Protein AF-A0AAU9WRV8-F1 (afdb_monomer_lite)

Secondary structure (DSSP, 8-state):
--HHHHHHHHHHHIIIIIIGGGEEEEEE-SS-EEEEE--S-HHHHHHTTTTTTEE-TTS-TT--S---TT-STT-TTPEEPTTTTPPEEEEEEEETTEEEEEETTS-EEEEETTS-HHHHHHH--HHHHHHHHHHHHT-

Organism: NCBI:txid46732

Structure (mmCIF, N/CA/C/O backbone):
data_AF-A0AAU9WRV8-F1
#
_entry.id   AF-A0AAU9WRV8-F1
#
loop_
_atom_site.group_PDB
_atom_site.id
_atom_site.type_symbol
_atom_site.label_atom_id
_atom_site.label_alt_id
_atom_site.label_comp_id
_atom_site.label_asym_id
_atom_site.label_entity_id
_atom_site.label_seq_id
_atom_site.pdbx_PDB_ins_code
_atom_site.Cartn_x
_atom_site.Cartn_y
_atom_site.Cartn_z
_atom_site.occupancy
_atom_site.B_iso_or_equiv
_atom_site.auth_seq_id
_atom_site.auth_comp_id
_atom_site.auth_asym_id
_atom_site.auth_atom_id
_atom_site.pdbx_PDB_model_num
ATOM 1 N N . MET A 1 1 ? -8.908 14.101 -24.386 1.00 58.72 1 MET A N 1
ATOM 2 C CA . MET A 1 1 ? -8.631 13.331 -23.154 1.00 58.72 1 MET A CA 1
ATOM 3 C C . MET A 1 1 ? -8.635 14.287 -21.984 1.00 58.72 1 MET A C 1
ATOM 5 O O . MET A 1 1 ? -7.987 15.324 -22.073 1.00 58.72 1 MET A O 1
ATOM 9 N N . SER A 1 2 ? -9.400 13.982 -20.940 1.00 85.12 2 SER A N 1
ATOM 10 C CA . SER A 1 2 ? -9.370 14.766 -19.706 1.00 85.12 2 SER A CA 1
ATOM 11 C C . SER A 1 2 ? -8.162 14.364 -18.852 1.00 85.12 2 SER A C 1
ATOM 13 O O . SER A 1 2 ? -7.591 13.289 -19.040 1.00 85.12 2 SER A O 1
ATOM 15 N N . ILE A 1 3 ? -7.779 15.200 -17.883 1.00 86.19 3 ILE A N 1
ATOM 16 C CA . ILE A 1 3 ? -6.688 14.888 -16.941 1.00 86.19 3 ILE A CA 1
ATOM 17 C C . ILE A 1 3 ? -6.917 13.559 -16.195 1.00 86.19 3 ILE A C 1
ATOM 19 O O . ILE A 1 3 ? -5.971 12.838 -15.883 1.00 86.19 3 ILE A O 1
ATOM 23 N N . LEU A 1 4 ? -8.184 13.199 -15.964 1.00 85.94 4 LEU A N 1
ATOM 24 C CA . LEU A 1 4 ? -8.565 11.955 -15.305 1.00 85.94 4 LEU A CA 1
ATOM 25 C C . LEU A 1 4 ? -8.334 10.732 -16.200 1.00 85.94 4 LEU A C 1
ATOM 27 O O . LEU A 1 4 ? -7.899 9.697 -15.700 1.00 85.94 4 LEU A O 1
ATOM 31 N N . ASP A 1 5 ? -8.596 10.847 -17.505 1.00 88.31 5 ASP A N 1
ATOM 32 C CA . ASP A 1 5 ? -8.325 9.767 -18.459 1.00 88.31 5 ASP A CA 1
ATOM 33 C C . ASP A 1 5 ? -6.828 9.472 -18.528 1.00 88.31 5 ASP A C 1
ATOM 35 O O . ASP A 1 5 ? -6.436 8.315 -18.459 1.00 88.31 5 ASP A O 1
ATOM 39 N N . ILE A 1 6 ? -5.988 10.511 -18.559 1.00 87.81 6 ILE A N 1
ATOM 40 C CA . ILE A 1 6 ? -4.525 10.361 -18.593 1.00 87.81 6 ILE A CA 1
ATOM 41 C C . ILE A 1 6 ? -4.028 9.623 -17.343 1.00 87.81 6 ILE A C 1
ATOM 43 O O . ILE A 1 6 ? -3.261 8.668 -17.450 1.00 87.81 6 ILE A O 1
ATOM 47 N N . SER A 1 7 ? -4.505 10.014 -16.157 1.00 85.81 7 SER A N 1
ATOM 48 C CA . SER A 1 7 ? -4.144 9.346 -14.901 1.00 85.81 7 SER A CA 1
ATOM 49 C C . SER A 1 7 ? -4.577 7.874 -14.877 1.00 85.81 7 SER A C 1
ATOM 51 O O . SER A 1 7 ? -3.813 7.014 -14.438 1.00 85.81 7 SER A O 1
ATOM 53 N N . ARG A 1 8 ? -5.773 7.560 -15.395 1.00 87.31 8 ARG A N 1
ATOM 54 C CA . ARG A 1 8 ? -6.249 6.174 -15.519 1.00 87.31 8 ARG A CA 1
ATOM 55 C C . ARG A 1 8 ? -5.397 5.372 -16.496 1.00 87.31 8 ARG A C 1
ATOM 57 O O . ARG A 1 8 ? -5.028 4.252 -16.161 1.00 87.31 8 ARG A O 1
ATOM 64 N N . THR A 1 9 ? -5.069 5.938 -17.656 1.00 89.44 9 THR A N 1
ATOM 65 C CA . THR A 1 9 ? -4.234 5.282 -18.668 1.00 89.44 9 THR A CA 1
ATOM 66 C C . THR A 1 9 ? -2.864 4.933 -18.108 1.00 89.44 9 THR A C 1
ATOM 68 O O . THR A 1 9 ? -2.466 3.785 -18.227 1.00 89.44 9 THR A O 1
ATOM 71 N N . LEU A 1 10 ? -2.188 5.858 -17.418 1.00 88.25 10 LEU A N 1
ATOM 72 C CA . LEU A 1 10 ? -0.890 5.583 -16.785 1.00 88.25 10 LEU A CA 1
ATOM 73 C C . LEU A 1 10 ? -0.978 4.453 -15.749 1.00 88.25 10 LEU A C 1
ATOM 75 O O . LEU A 1 10 ? -0.114 3.582 -15.692 1.00 88.25 10 LEU A O 1
ATOM 79 N N . LYS A 1 11 ? -2.053 4.429 -14.951 1.00 88.19 11 LYS A N 1
ATOM 80 C CA . LYS A 1 11 ? -2.262 3.375 -13.953 1.00 88.19 11 LYS A CA 1
ATOM 81 C C . LYS A 1 11 ? -2.484 2.005 -14.593 1.00 88.19 11 LYS A C 1
ATOM 83 O O . LYS A 1 11 ? -1.926 1.013 -14.131 1.00 88.19 11 LYS A O 1
ATOM 88 N N . TYR A 1 12 ? -3.323 1.946 -15.625 1.00 88.25 12 TYR A N 1
ATOM 89 C CA . TYR A 1 12 ? -3.612 0.698 -16.326 1.00 88.25 12 TYR A CA 1
ATOM 90 C C . TYR A 1 12 ? -2.431 0.224 -17.167 1.00 88.25 12 TYR A C 1
ATOM 92 O O . TYR A 1 12 ? -2.177 -0.973 -17.192 1.00 88.25 12 TYR A O 1
ATOM 100 N N . ASP A 1 13 ? -1.685 1.135 -17.787 1.00 89.19 13 ASP A N 1
ATOM 101 C CA . ASP A 1 13 ? -0.438 0.823 -18.485 1.00 89.19 13 ASP A CA 1
ATOM 102 C C . ASP A 1 13 ? 0.560 0.153 -17.536 1.00 89.19 13 ASP A C 1
ATOM 104 O O . ASP A 1 13 ? 1.033 -0.948 -17.806 1.00 89.19 13 ASP A O 1
ATOM 108 N N . PHE A 1 14 ? 0.776 0.737 -16.355 1.00 86.38 14 PHE A N 1
ATOM 109 C CA . PHE A 1 14 ? 1.639 0.134 -15.344 1.00 86.38 14 PHE A CA 1
ATOM 110 C C . PHE A 1 14 ? 1.134 -1.242 -14.881 1.00 86.38 14 PHE A C 1
ATOM 112 O O . PHE A 1 14 ? 1.919 -2.167 -14.689 1.00 86.38 14 PHE A O 1
ATOM 119 N N . HIS A 1 15 ? -0.177 -1.412 -14.710 1.00 88.00 15 HIS A N 1
ATOM 120 C CA . HIS A 1 15 ? -0.730 -2.700 -14.298 1.00 88.00 15 HIS A CA 1
ATOM 121 C C . HIS A 1 15 ? -0.584 -3.777 -15.380 1.00 88.00 15 HIS A C 1
ATOM 123 O O . HIS A 1 15 ? -0.041 -4.840 -15.105 1.00 88.00 15 HIS A O 1
ATOM 129 N N . TYR A 1 16 ? -1.053 -3.515 -16.599 1.00 86.62 16 TYR A N 1
ATOM 130 C CA . TYR A 1 16 ? -1.136 -4.534 -17.644 1.00 86.62 16 TYR A CA 1
ATOM 131 C C . TYR A 1 16 ? 0.182 -4.736 -18.395 1.00 86.62 16 TYR A C 1
ATOM 133 O O . TYR A 1 16 ? 0.518 -5.876 -18.704 1.00 86.62 16 TYR A O 1
ATOM 141 N N . ASN A 1 17 ? 0.932 -3.665 -18.680 1.00 85.81 17 ASN A N 1
ATOM 142 C CA . ASN A 1 17 ? 2.158 -3.755 -19.479 1.00 85.81 17 ASN A CA 1
ATOM 143 C C . ASN A 1 17 ? 3.404 -4.019 -18.629 1.00 85.81 17 ASN A C 1
ATOM 145 O O . ASN A 1 17 ? 4.305 -4.714 -19.089 1.00 85.81 17 ASN A O 1
ATOM 149 N N . TYR A 1 18 ? 3.474 -3.465 -17.414 1.00 82.31 18 TYR A N 1
ATOM 150 C CA . TYR A 1 18 ? 4.642 -3.633 -16.546 1.00 82.31 18 TYR A CA 1
ATOM 151 C C . TYR A 1 18 ? 4.468 -4.775 -15.540 1.00 82.31 18 TYR A C 1
ATOM 153 O O . TYR A 1 18 ? 5.247 -5.725 -15.548 1.00 82.31 18 TYR A O 1
ATOM 161 N N . ALA A 1 19 ? 3.442 -4.708 -14.689 1.00 80.88 19 ALA A N 1
ATOM 162 C CA . ALA A 1 19 ? 3.247 -5.718 -13.651 1.00 80.88 19 ALA A CA 1
ATOM 163 C C . ALA A 1 19 ? 2.754 -7.053 -14.245 1.00 80.88 19 ALA A C 1
ATOM 165 O O . ALA A 1 19 ? 3.257 -8.127 -13.902 1.00 80.88 19 ALA A O 1
ATOM 166 N N . GLY A 1 20 ? 1.807 -6.966 -15.183 1.00 79.38 20 GLY A N 1
ATOM 167 C CA . GLY A 1 20 ? 1.274 -8.089 -15.941 1.00 79.38 20 GLY A CA 1
ATOM 168 C C . GLY A 1 20 ? 0.765 -9.216 -15.043 1.00 79.38 20 GLY A C 1
ATOM 169 O O . GLY A 1 20 ? 0.204 -8.983 -13.975 1.00 79.38 20 GLY A O 1
ATOM 170 N N . ASP A 1 21 ? 0.999 -10.451 -15.482 1.0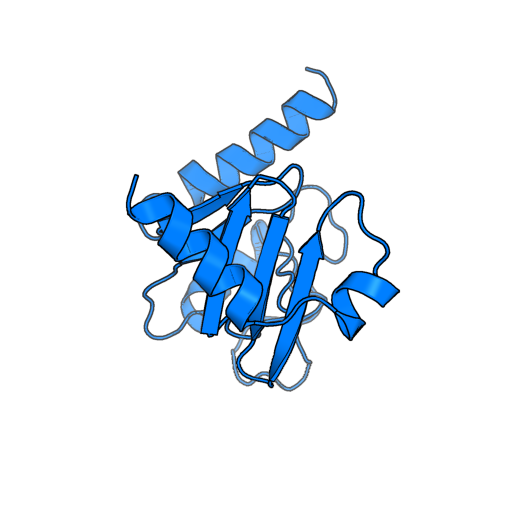0 78.88 21 ASP A N 1
ATOM 171 C CA . ASP A 1 21 ? 0.563 -11.673 -14.790 1.00 78.88 21 ASP A CA 1
ATOM 172 C C . ASP A 1 21 ? 1.515 -12.108 -13.655 1.00 78.88 21 ASP A C 1
ATOM 174 O O . ASP A 1 21 ? 1.251 -13.061 -12.930 1.00 78.88 21 ASP A O 1
ATOM 178 N N . ARG A 1 22 ? 2.646 -11.407 -13.469 1.00 80.00 22 ARG A N 1
ATOM 179 C CA . ARG A 1 22 ? 3.659 -11.758 -12.451 1.00 80.00 22 ARG A CA 1
ATOM 180 C C . ARG A 1 22 ? 3.222 -11.413 -11.031 1.00 80.00 22 ARG A C 1
ATOM 182 O O . ARG A 1 22 ? 3.839 -11.860 -10.066 1.00 80.00 22 ARG A O 1
ATOM 189 N N . VAL A 1 23 ? 2.202 -10.572 -10.906 1.00 86.12 23 VAL A N 1
ATOM 190 C CA . VAL A 1 23 ? 1.721 -10.054 -9.632 1.00 86.12 23 VAL A CA 1
ATOM 191 C C . VAL A 1 23 ? 0.237 -10.321 -9.495 1.00 86.12 23 VAL A C 1
ATOM 193 O O . VAL A 1 23 ? -0.529 -10.242 -10.454 1.00 86.12 23 VAL A O 1
ATOM 196 N N . LYS A 1 24 ? -0.202 -10.565 -8.268 1.00 86.75 24 LYS A N 1
ATOM 197 C CA . LYS A 1 24 ? -1.620 -10.671 -7.964 1.00 86.75 24 LYS A CA 1
ATOM 198 C C . LYS A 1 24 ? -2.110 -9.341 -7.421 1.00 86.75 24 LYS A C 1
ATOM 200 O O . LYS A 1 24 ? -1.648 -8.852 -6.392 1.00 86.75 24 LYS A O 1
ATOM 205 N N . LEU A 1 25 ? -3.057 -8.734 -8.123 1.00 87.56 25 LEU A N 1
ATOM 206 C CA . LEU A 1 25 ? -3.653 -7.473 -7.709 1.00 87.56 25 LEU A CA 1
ATOM 207 C C . LEU A 1 25 ? -4.591 -7.699 -6.518 1.00 87.56 25 LEU A C 1
ATOM 209 O O . LEU A 1 25 ? -5.622 -8.355 -6.645 1.00 87.56 25 LEU A O 1
ATOM 213 N N . LEU A 1 26 ? -4.235 -7.137 -5.364 1.00 86.12 26 LEU A N 1
ATOM 214 C CA . LEU A 1 26 ? -5.046 -7.208 -4.148 1.00 86.12 26 LEU A CA 1
ATOM 215 C C . LEU A 1 26 ? -6.086 -6.090 -4.104 1.00 86.12 26 LEU A C 1
ATOM 217 O O . LEU A 1 26 ? -7.198 -6.287 -3.616 1.00 86.12 26 LEU A O 1
ATOM 221 N N . PHE A 1 27 ? -5.716 -4.892 -4.566 1.00 85.12 27 PHE A N 1
ATOM 222 C CA . PHE A 1 27 ? -6.560 -3.713 -4.419 1.00 85.12 27 PHE A CA 1
ATOM 223 C C . PHE A 1 27 ? -6.189 -2.584 -5.387 1.00 85.12 27 PHE A C 1
ATOM 225 O O . PHE A 1 27 ? -5.021 -2.387 -5.721 1.00 85.12 27 PHE A O 1
ATOM 232 N N . ILE A 1 28 ? -7.200 -1.807 -5.791 1.00 86.81 28 ILE A N 1
ATOM 233 C CA . ILE A 1 28 ? -7.066 -0.634 -6.658 1.00 86.81 28 ILE A CA 1
ATOM 234 C C . ILE A 1 28 ? -7.747 0.571 -6.000 1.00 86.81 28 ILE A C 1
ATOM 236 O O . ILE A 1 28 ? -8.938 0.527 -5.691 1.00 86.81 28 ILE A O 1
ATOM 240 N N . GLU A 1 29 ? -7.026 1.685 -5.891 1.00 82.69 29 GLU A N 1
ATOM 241 C CA . GLU A 1 29 ? -7.559 3.000 -5.516 1.00 82.69 29 GLU A CA 1
ATOM 242 C C . GLU A 1 29 ? -7.417 4.016 -6.655 1.00 82.69 29 GLU A C 1
ATOM 244 O O . GLU A 1 29 ? -7.119 3.669 -7.801 1.00 82.69 29 GLU A O 1
ATOM 249 N N . THR A 1 30 ? -7.715 5.284 -6.357 1.00 79.88 30 THR A N 1
ATOM 250 C CA . THR A 1 30 ? -7.640 6.378 -7.339 1.00 79.88 30 THR A CA 1
ATOM 251 C C . THR A 1 30 ? -6.204 6.553 -7.838 1.00 79.88 30 THR A C 1
ATOM 253 O O . THR A 1 30 ? -5.988 6.604 -9.045 1.00 79.88 30 THR A O 1
ATOM 256 N N . ASP A 1 31 ? -5.251 6.563 -6.910 1.00 78.81 31 ASP A N 1
ATOM 257 C CA . ASP A 1 31 ? -3.832 6.847 -7.133 1.00 78.81 31 ASP A CA 1
ATOM 258 C C . ASP A 1 31 ? -2.880 5.709 -6.713 1.00 78.81 31 ASP A C 1
ATOM 260 O O . ASP A 1 31 ? -1.705 5.768 -7.055 1.00 78.81 31 ASP A O 1
ATOM 264 N N . SER A 1 32 ? -3.383 4.645 -6.072 1.00 83.94 32 SER A N 1
ATOM 265 C CA . SER A 1 32 ? -2.560 3.530 -5.571 1.00 83.94 32 SER A CA 1
ATOM 266 C C . SER A 1 32 ? -3.019 2.164 -6.091 1.00 83.94 32 SER A C 1
ATOM 268 O O . SER A 1 32 ? -4.203 1.942 -6.379 1.00 83.94 32 SER A O 1
ATOM 270 N N . LEU A 1 33 ? -2.074 1.227 -6.165 1.00 87.62 33 LEU A N 1
ATOM 271 C CA . LEU A 1 33 ? -2.273 -0.192 -6.470 1.00 87.62 33 LEU A CA 1
ATOM 272 C C . LEU A 1 33 ? -1.588 -1.011 -5.371 1.00 87.62 33 LEU A C 1
ATOM 274 O O . LEU A 1 33 ? -0.481 -0.670 -4.962 1.00 87.62 33 LEU A O 1
ATOM 278 N N . MET A 1 34 ? -2.232 -2.076 -4.897 1.00 87.81 34 MET A N 1
ATOM 279 C CA . MET A 1 34 ? -1.638 -3.016 -3.940 1.00 87.81 34 MET A CA 1
ATOM 280 C C . MET A 1 34 ? -1.458 -4.368 -4.620 1.00 87.81 34 MET A C 1
ATOM 282 O O . MET A 1 34 ? -2.431 -4.939 -5.122 1.00 87.81 34 MET A O 1
ATOM 286 N N . TYR A 1 35 ? -0.235 -4.883 -4.593 1.00 87.62 35 TYR A N 1
ATOM 287 C CA . TYR A 1 35 ? 0.135 -6.142 -5.227 1.00 87.62 35 TYR A CA 1
ATOM 288 C C . TYR A 1 35 ? 0.653 -7.147 -4.206 1.00 87.62 35 TYR A C 1
ATOM 290 O O . TYR A 1 35 ? 1.413 -6.799 -3.305 1.00 87.62 35 TYR A O 1
ATOM 298 N N . GLU A 1 36 ? 0.269 -8.403 -4.389 1.00 86.69 36 GLU A N 1
ATOM 299 C CA . GLU A 1 36 ? 0.953 -9.561 -3.830 1.00 86.69 36 GLU A CA 1
ATOM 300 C C . GLU A 1 36 ? 1.956 -10.048 -4.879 1.00 86.69 36 GLU A C 1
ATOM 302 O O . GLU A 1 36 ? 1.587 -10.371 -6.011 1.00 86.69 36 GLU A O 1
ATOM 307 N N . ILE A 1 37 ? 3.237 -10.043 -4.513 1.00 83.00 37 ILE A N 1
ATOM 308 C CA . ILE A 1 37 ? 4.344 -10.399 -5.401 1.00 83.00 37 ILE A CA 1
ATOM 309 C C . ILE A 1 37 ? 5.054 -11.601 -4.791 1.00 83.00 37 ILE A C 1
ATOM 311 O O . ILE A 1 37 ? 5.659 -11.494 -3.725 1.00 83.00 37 ILE A O 1
ATOM 315 N N . ALA A 1 38 ? 4.992 -12.742 -5.473 1.00 78.25 38 ALA A N 1
ATOM 316 C CA . ALA A 1 38 ? 5.740 -13.935 -5.099 1.00 78.25 38 ALA A CA 1
ATOM 317 C C . ALA A 1 38 ? 7.106 -13.908 -5.803 1.00 78.25 38 ALA A C 1
ATOM 319 O O . ALA A 1 38 ? 7.254 -14.414 -6.911 1.00 78.25 38 ALA A O 1
ATOM 320 N N . THR A 1 39 ? 8.099 -13.271 -5.180 1.00 74.50 39 THR A N 1
ATOM 321 C CA . THR A 1 39 ? 9.468 -13.186 -5.711 1.00 74.50 39 THR A CA 1
ATOM 322 C C . THR A 1 39 ? 10.498 -13.491 -4.631 1.00 74.50 39 THR A C 1
ATOM 324 O O . THR A 1 39 ? 10.296 -13.175 -3.459 1.00 74.50 39 THR A O 1
ATOM 327 N N . GLU A 1 40 ? 11.617 -14.093 -5.029 1.00 69.25 40 GLU A N 1
ATOM 328 C CA . GLU A 1 40 ? 12.738 -14.389 -4.133 1.00 69.25 40 GLU A CA 1
ATOM 329 C C . GLU A 1 40 ? 13.486 -13.108 -3.728 1.00 69.25 40 GLU A C 1
ATOM 331 O O . GLU A 1 40 ? 13.977 -12.992 -2.605 1.00 69.25 40 GLU A O 1
ATOM 336 N N . ASN A 1 41 ? 13.555 -12.112 -4.624 1.00 69.44 41 ASN A N 1
ATOM 337 C CA . ASN A 1 41 ? 14.237 -10.852 -4.340 1.00 69.44 41 ASN A CA 1
ATOM 338 C C . ASN A 1 41 ? 13.620 -9.665 -5.095 1.00 69.44 41 ASN A C 1
ATOM 340 O O . ASN A 1 41 ? 14.021 -9.329 -6.209 1.00 69.44 41 ASN A O 1
ATOM 344 N N . PHE A 1 42 ? 12.679 -8.985 -4.435 1.00 71.62 42 PHE A N 1
ATOM 345 C CA . PHE A 1 42 ? 11.978 -7.812 -4.971 1.00 71.62 42 PHE A CA 1
ATOM 346 C C . PHE A 1 42 ? 12.926 -6.690 -5.413 1.00 71.62 42 PHE A C 1
ATOM 348 O O . PHE A 1 42 ? 12.712 -6.048 -6.435 1.00 71.62 42 PHE A O 1
ATOM 355 N N . SER A 1 43 ? 14.011 -6.479 -4.666 1.00 63.78 43 SER A N 1
ATOM 356 C CA . SER A 1 43 ? 14.969 -5.416 -4.963 1.00 63.78 43 SER A CA 1
ATOM 357 C C . SER A 1 43 ? 15.725 -5.656 -6.271 1.00 63.78 43 SER A C 1
ATOM 359 O O . SER A 1 43 ? 15.984 -4.706 -7.002 1.00 63.78 43 SER A O 1
ATOM 361 N N . LYS A 1 44 ? 16.076 -6.911 -6.579 1.00 66.56 44 LYS A N 1
ATOM 362 C CA . LYS A 1 44 ? 16.746 -7.258 -7.842 1.00 66.56 44 LYS A CA 1
ATOM 363 C C . LYS A 1 44 ? 15.820 -7.099 -9.040 1.00 66.56 44 LYS A C 1
ATOM 365 O O . LYS A 1 44 ? 16.266 -6.581 -10.057 1.00 66.56 44 LYS A O 1
ATOM 370 N N . ASP A 1 45 ? 14.567 -7.519 -8.894 1.00 70.44 45 ASP A N 1
ATOM 371 C CA . ASP A 1 45 ? 13.556 -7.413 -9.949 1.00 70.44 45 ASP A CA 1
ATOM 372 C C . ASP A 1 45 ? 13.276 -5.940 -10.286 1.00 70.44 45 ASP A C 1
ATOM 374 O O . ASP A 1 45 ? 13.326 -5.546 -11.442 1.00 70.44 45 ASP A O 1
ATOM 378 N N . MET A 1 46 ? 13.146 -5.084 -9.265 1.00 67.25 46 MET A N 1
ATOM 379 C CA . MET A 1 46 ? 12.977 -3.640 -9.461 1.00 67.25 46 MET A CA 1
ATOM 380 C C . MET A 1 46 ? 14.220 -2.920 -9.992 1.00 67.25 46 MET A C 1
ATOM 382 O O . MET A 1 46 ? 14.088 -1.853 -10.587 1.00 67.25 46 MET A O 1
ATOM 386 N N . CYS A 1 47 ? 15.430 -3.432 -9.747 1.00 63.28 47 CYS A N 1
ATOM 387 C CA . CYS A 1 47 ? 16.663 -2.698 -10.039 1.00 63.28 47 CYS A CA 1
ATOM 388 C C . CYS A 1 47 ? 16.814 -2.334 -11.525 1.00 63.28 47 CYS A C 1
ATOM 390 O O . CYS A 1 47 ? 17.404 -1.296 -11.823 1.00 63.28 47 CYS A O 1
ATOM 392 N N . GLY A 1 48 ? 16.282 -3.156 -12.437 1.00 64.25 48 GLY A N 1
ATOM 393 C CA . GLY A 1 48 ? 16.324 -2.899 -13.881 1.00 64.25 48 GLY A CA 1
ATOM 394 C C . GLY A 1 48 ? 15.347 -1.819 -14.357 1.00 64.25 48 GLY A C 1
ATOM 395 O O . GLY A 1 48 ? 15.632 -1.124 -15.326 1.00 64.25 48 GLY A O 1
ATOM 396 N N . ASP A 1 49 ? 14.232 -1.632 -13.651 1.00 68.75 49 ASP A N 1
ATOM 397 C CA . ASP A 1 49 ? 13.100 -0.808 -14.101 1.00 68.75 49 ASP A CA 1
ATOM 398 C C . ASP A 1 49 ? 12.963 0.525 -13.346 1.00 68.75 49 ASP A C 1
ATOM 400 O O . ASP A 1 49 ? 12.135 1.382 -13.676 1.00 68.75 49 ASP A O 1
ATOM 404 N N . VAL A 1 50 ? 13.813 0.726 -12.336 1.00 64.44 50 VAL A N 1
ATOM 405 C CA . VAL A 1 50 ? 13.862 1.936 -11.509 1.00 64.44 50 VAL A CA 1
ATOM 406 C C . VAL A 1 50 ? 14.101 3.209 -12.321 1.00 64.44 50 VAL A C 1
ATOM 408 O O . VAL A 1 50 ? 13.606 4.267 -11.941 1.00 64.44 50 VAL A O 1
ATOM 411 N N . GLU A 1 51 ? 14.855 3.138 -13.418 1.00 62.22 51 GLU A N 1
ATOM 412 C CA . GLU A 1 51 ? 15.196 4.332 -14.199 1.00 62.22 51 GLU A CA 1
ATOM 413 C C . GLU A 1 51 ? 13.982 4.936 -14.916 1.00 62.22 51 GLU A C 1
ATOM 415 O O . GLU A 1 51 ? 13.859 6.160 -14.959 1.00 62.22 51 GLU A O 1
ATOM 420 N N . ASP A 1 52 ? 13.074 4.096 -15.420 1.00 68.56 52 ASP A N 1
ATOM 421 C CA . ASP A 1 52 ? 12.032 4.509 -16.369 1.00 68.56 52 ASP A CA 1
ATOM 422 C C . ASP A 1 52 ? 10.625 4.579 -15.757 1.00 68.56 52 ASP A C 1
ATOM 424 O O . ASP A 1 52 ? 9.787 5.340 -16.238 1.00 68.56 52 ASP A O 1
ATOM 428 N N . LYS A 1 53 ? 10.338 3.800 -14.701 1.00 73.50 53 LYS A N 1
ATOM 429 C CA . LYS A 1 53 ? 8.948 3.595 -14.237 1.00 73.50 53 LYS A CA 1
ATOM 430 C C . LYS A 1 53 ? 8.707 3.841 -12.750 1.00 73.50 53 LYS A C 1
ATOM 432 O O . LYS A 1 53 ? 7.548 3.971 -12.344 1.00 73.50 53 LYS A O 1
ATOM 437 N N . LEU A 1 54 ? 9.758 3.904 -11.928 1.00 75.56 54 LEU A N 1
ATOM 438 C CA . LEU A 1 54 ? 9.626 3.948 -10.468 1.00 75.56 54 LEU A CA 1
ATOM 439 C C . LEU A 1 54 ? 10.251 5.208 -9.855 1.00 75.56 54 LEU A C 1
ATOM 441 O O . LEU A 1 54 ? 11.321 5.666 -10.253 1.00 75.56 54 LEU A O 1
ATOM 445 N N . ASP A 1 55 ? 9.584 5.744 -8.833 1.00 76.56 55 ASP A N 1
ATOM 446 C CA . ASP A 1 55 ? 10.131 6.743 -7.911 1.00 76.56 55 ASP A CA 1
ATOM 447 C C . ASP A 1 55 ? 10.664 6.015 -6.673 1.00 76.56 55 ASP A C 1
ATOM 449 O O . ASP A 1 55 ? 9.906 5.462 -5.870 1.00 76.56 55 ASP A O 1
ATOM 453 N N . ASN A 1 56 ? 11.988 6.028 -6.517 1.00 71.31 56 ASN A N 1
ATOM 454 C CA . ASN A 1 56 ? 12.677 5.430 -5.376 1.00 71.31 56 ASN A CA 1
ATOM 455 C C . ASN A 1 56 ? 13.211 6.481 -4.391 1.00 71.31 56 ASN A C 1
ATOM 457 O O . ASN A 1 56 ? 14.025 6.180 -3.519 1.00 71.31 56 ASN A O 1
ATOM 461 N N . SER A 1 57 ? 12.730 7.721 -4.484 1.00 66.94 57 SER A N 1
ATOM 462 C CA . SER A 1 57 ? 13.216 8.838 -3.669 1.00 66.94 57 SER A CA 1
ATOM 463 C C . SER A 1 57 ? 12.955 8.679 -2.167 1.00 66.94 57 SER A C 1
ATOM 465 O O . SER A 1 57 ? 13.466 9.453 -1.361 1.00 66.94 57 SER A O 1
ATOM 467 N N . THR A 1 58 ? 12.125 7.703 -1.793 1.00 68.19 58 THR A N 1
ATOM 468 C CA . THR A 1 58 ? 11.718 7.414 -0.407 1.00 68.19 58 THR A CA 1
ATOM 469 C C . THR A 1 58 ? 12.436 6.189 0.174 1.00 68.19 58 THR A C 1
ATOM 471 O O . THR A 1 58 ? 12.178 5.818 1.317 1.00 68.19 58 THR A O 1
ATOM 474 N N . TYR A 1 59 ? 13.331 5.554 -0.589 1.00 70.62 59 TYR A N 1
ATOM 475 C CA . TYR A 1 59 ? 14.096 4.405 -0.112 1.00 70.62 59 TYR A CA 1
ATOM 476 C C . TYR A 1 59 ? 15.207 4.873 0.845 1.00 70.62 59 TYR A C 1
ATOM 478 O O . TYR A 1 59 ? 15.778 5.947 0.638 1.00 70.62 59 TYR A O 1
ATOM 486 N N . PRO A 1 60 ? 15.504 4.106 1.911 1.00 64.50 60 PRO A N 1
ATOM 487 C CA . PRO A 1 60 ? 16.582 4.440 2.835 1.00 64.50 60 PRO A CA 1
ATOM 488 C C . PRO A 1 60 ? 17.948 4.354 2.142 1.00 64.50 60 PRO A C 1
ATOM 490 O O . PRO A 1 60 ? 18.193 3.440 1.356 1.00 64.50 60 PRO A O 1
ATOM 493 N N . GLU A 1 61 ? 18.848 5.286 2.472 1.00 58.62 61 GLU A N 1
ATOM 494 C CA . GLU A 1 61 ? 20.173 5.386 1.841 1.00 58.62 61 GLU A CA 1
ATOM 495 C C . GLU A 1 61 ? 21.052 4.142 2.063 1.00 58.62 61 GLU A C 1
ATOM 497 O O . GLU A 1 61 ? 21.866 3.797 1.212 1.00 58.62 61 GLU A O 1
ATOM 502 N N . ASP A 1 62 ? 20.813 3.421 3.161 1.00 55.38 62 ASP A N 1
ATOM 503 C CA . ASP A 1 62 ? 21.595 2.276 3.649 1.00 55.38 62 ASP A CA 1
ATOM 504 C C . ASP A 1 62 ? 21.182 0.920 3.036 1.00 55.38 62 ASP A C 1
ATOM 506 O O . ASP A 1 62 ? 21.395 -0.149 3.605 1.00 55.38 62 ASP A O 1
ATOM 510 N N . ARG A 1 63 ? 20.507 0.919 1.883 1.00 61.50 63 ARG A N 1
ATOM 511 C CA . ARG A 1 63 ? 20.042 -0.329 1.268 1.00 61.50 63 ARG A CA 1
ATOM 512 C C . ARG A 1 63 ? 21.124 -0.939 0.376 1.00 61.50 63 ARG A C 1
ATOM 514 O O . ARG A 1 63 ? 21.433 -0.414 -0.690 1.00 61.50 63 ARG A O 1
ATOM 521 N N . VAL A 1 64 ? 21.632 -2.113 0.761 1.00 50.31 64 VAL A N 1
ATOM 522 C CA . VAL A 1 64 ? 22.586 -2.953 -0.005 1.00 50.31 64 VAL A CA 1
ATOM 523 C C . VAL A 1 64 ? 21.910 -3.615 -1.226 1.00 50.31 64 VAL A C 1
ATOM 525 O O . VAL A 1 64 ? 22.072 -4.803 -1.489 1.00 50.31 64 VAL A O 1
ATOM 528 N N . SER A 1 65 ? 21.064 -2.883 -1.954 1.00 54.91 65 SER A N 1
ATOM 529 C CA . SER A 1 65 ? 20.229 -3.430 -3.033 1.00 54.91 65 SER A CA 1
ATOM 530 C C . SER A 1 65 ? 20.681 -3.063 -4.446 1.00 54.91 65 SER A C 1
ATOM 532 O O . SER A 1 65 ? 20.039 -3.492 -5.394 1.00 54.91 65 SER A O 1
ATOM 534 N N . GLY A 1 66 ? 21.760 -2.293 -4.625 1.00 54.38 66 GLY A N 1
ATOM 535 C CA . GLY A 1 66 ? 22.268 -1.931 -5.961 1.00 54.38 66 GLY A CA 1
ATOM 536 C C . GLY A 1 66 ? 21.363 -0.988 -6.770 1.00 54.38 66 GLY A C 1
ATOM 537 O O . GLY A 1 66 ? 21.701 -0.635 -7.893 1.00 54.38 66 GLY A O 1
ATOM 538 N N . ILE A 1 67 ? 20.242 -0.545 -6.192 1.00 60.62 67 ILE A N 1
ATOM 539 C CA . ILE A 1 67 ? 19.298 0.395 -6.798 1.00 60.62 67 ILE A CA 1
ATOM 540 C C . ILE A 1 67 ? 19.830 1.830 -6.608 1.00 60.62 67 ILE A C 1
ATOM 542 O O . ILE A 1 67 ? 20.140 2.203 -5.474 1.00 60.62 67 ILE A O 1
ATOM 546 N N . PRO A 1 68 ? 19.918 2.662 -7.663 1.00 58.84 68 PRO A N 1
ATOM 547 C CA . PRO A 1 68 ? 20.404 4.038 -7.545 1.00 58.84 68 PRO A CA 1
ATOM 548 C C . PRO A 1 68 ? 19.435 4.909 -6.735 1.00 58.84 68 PRO A C 1
ATOM 550 O O . PRO A 1 68 ? 18.354 5.226 -7.217 1.00 58.84 68 PRO A O 1
ATOM 553 N N . ASN A 1 69 ? 19.814 5.319 -5.523 1.00 61.66 69 ASN A N 1
ATOM 554 C CA . ASN A 1 69 ? 18.961 6.103 -4.620 1.00 61.66 69 ASN A CA 1
ATOM 555 C C . ASN A 1 69 ? 18.566 7.487 -5.163 1.00 61.66 69 ASN A C 1
ATOM 557 O O . ASN A 1 69 ? 19.331 8.145 -5.868 1.00 61.66 69 ASN A O 1
ATOM 561 N N . GLY A 1 70 ? 17.388 7.968 -4.748 1.00 62.12 70 GLY A N 1
ATOM 562 C CA . GLY A 1 70 ? 17.001 9.376 -4.898 1.00 62.12 70 GLY A CA 1
ATOM 563 C C . GLY A 1 70 ? 16.511 9.789 -6.289 1.00 62.12 70 GLY A C 1
ATOM 564 O O . GLY A 1 70 ? 16.378 10.987 -6.549 1.00 62.12 70 GLY A O 1
ATOM 565 N N . ARG A 1 71 ? 16.234 8.840 -7.186 1.00 66.00 71 ARG A N 1
ATOM 566 C CA . ARG A 1 71 ? 15.784 9.119 -8.552 1.00 66.00 71 ARG A CA 1
ATOM 567 C C . ARG A 1 71 ? 14.281 9.370 -8.639 1.00 66.00 71 ARG A C 1
ATOM 569 O O . ARG A 1 71 ? 13.491 8.928 -7.806 1.00 66.00 71 ARG A O 1
ATOM 576 N N . ASN A 1 72 ? 13.909 10.116 -9.680 1.00 68.88 72 ASN A N 1
ATOM 577 C CA . ASN A 1 72 ? 12.531 10.336 -10.126 1.00 68.88 72 ASN A CA 1
ATOM 578 C C . ASN A 1 72 ? 11.588 11.028 -9.125 1.00 68.88 72 ASN A C 1
ATOM 580 O O . ASN A 1 72 ? 10.374 11.018 -9.319 1.00 68.88 72 ASN A O 1
ATOM 584 N N . LYS A 1 73 ? 12.145 11.721 -8.118 1.00 76.38 73 LYS A N 1
ATOM 585 C CA . LYS A 1 73 ? 11.392 12.421 -7.067 1.00 76.38 73 LYS A CA 1
ATOM 586 C C . LYS A 1 73 ? 10.316 13.349 -7.639 1.00 76.38 73 LYS A C 1
ATOM 588 O O . LYS A 1 73 ? 10.633 14.424 -8.149 1.00 76.38 73 LYS A O 1
ATOM 593 N N . LYS A 1 74 ? 9.044 12.990 -7.438 1.00 74.81 74 LYS A N 1
ATOM 594 C CA . LYS A 1 74 ? 7.861 13.766 -7.884 1.00 74.81 74 LYS A CA 1
ATOM 595 C C . LYS A 1 74 ? 7.781 13.968 -9.407 1.00 74.81 74 LYS A C 1
ATOM 597 O O . LYS A 1 74 ? 7.156 14.928 -9.861 1.00 74.81 74 LYS A O 1
ATOM 602 N N . VAL A 1 75 ? 8.396 13.088 -10.192 1.00 79.00 75 VAL A N 1
ATOM 603 C CA . VAL A 1 75 ? 8.245 13.098 -11.650 1.00 79.00 75 VAL A CA 1
ATOM 604 C C . VAL A 1 75 ? 6.863 12.546 -12.012 1.00 79.00 75 VAL A C 1
ATOM 606 O O . VAL A 1 75 ? 6.418 11.529 -11.483 1.00 79.00 75 VAL A O 1
ATOM 609 N N . VAL A 1 76 ? 6.149 13.250 -12.892 1.00 77.38 76 VAL A N 1
ATOM 610 C CA . VAL A 1 76 ? 4.798 12.860 -13.316 1.00 77.38 76 VAL A CA 1
ATOM 611 C C . VAL A 1 76 ? 4.861 11.553 -14.104 1.00 77.38 76 VAL A C 1
ATOM 613 O O . VAL A 1 76 ? 5.670 11.423 -15.015 1.00 77.38 76 VAL A O 1
ATOM 616 N N . GLY A 1 77 ? 3.984 10.606 -13.769 1.00 75.69 77 GLY A N 1
ATOM 617 C CA . GLY A 1 77 ? 3.908 9.298 -14.427 1.00 75.69 77 GLY A CA 1
ATOM 618 C C . GLY A 1 77 ? 4.782 8.215 -13.796 1.00 75.69 77 GLY A C 1
ATOM 619 O O . GLY A 1 77 ? 4.629 7.054 -14.154 1.00 75.69 77 GLY A O 1
ATOM 620 N N . MET A 1 78 ? 5.623 8.569 -12.821 1.00 82.50 78 MET A N 1
ATOM 621 C CA . MET A 1 78 ? 6.426 7.603 -12.073 1.00 82.50 78 MET A CA 1
ATOM 622 C C . MET A 1 78 ? 5.623 7.012 -10.917 1.00 82.50 78 MET A C 1
ATOM 624 O O . MET A 1 78 ? 4.964 7.740 -10.166 1.00 82.50 78 MET A O 1
ATOM 628 N N . MET A 1 79 ? 5.699 5.692 -10.755 1.00 83.38 79 MET A N 1
ATOM 629 C CA . MET A 1 79 ? 5.050 4.998 -9.648 1.00 83.38 79 MET A CA 1
ATOM 630 C C . MET A 1 79 ? 5.949 5.017 -8.421 1.00 83.38 79 MET A C 1
ATOM 632 O O . MET A 1 79 ? 7.056 4.483 -8.422 1.00 83.38 79 MET A O 1
ATOM 636 N N . LYS A 1 80 ? 5.459 5.635 -7.352 1.00 83.44 80 LYS A N 1
ATOM 637 C CA . LYS A 1 80 ? 6.149 5.664 -6.069 1.00 83.44 80 LYS A CA 1
ATOM 638 C C . LYS A 1 80 ? 5.786 4.437 -5.242 1.00 83.44 80 LYS A C 1
ATOM 640 O O . LYS A 1 80 ? 4.610 4.119 -5.094 1.00 83.44 80 LYS A O 1
ATOM 645 N N . ASP A 1 81 ? 6.785 3.837 -4.604 1.00 80.12 81 ASP A N 1
ATOM 646 C CA . ASP A 1 81 ? 6.538 2.865 -3.543 1.00 80.12 81 ASP A CA 1
ATOM 647 C C . ASP A 1 81 ? 6.136 3.563 -2.226 1.00 80.12 81 ASP A C 1
ATOM 649 O O . ASP A 1 81 ? 6.904 4.332 -1.634 1.00 80.12 81 ASP A O 1
ATOM 653 N N . GLU A 1 82 ? 4.910 3.313 -1.759 1.00 78.81 82 GLU A N 1
ATOM 654 C CA . GLU A 1 82 ? 4.387 3.886 -0.509 1.00 78.81 82 GLU A CA 1
ATOM 655 C C . GLU A 1 82 ? 4.969 3.211 0.743 1.00 78.81 82 GLU A C 1
ATOM 657 O O . GLU A 1 82 ? 4.982 3.815 1.821 1.00 78.81 82 GLU A O 1
ATOM 662 N N . ALA A 1 83 ? 5.482 1.983 0.621 1.00 73.94 83 ALA A N 1
ATOM 663 C CA . ALA A 1 83 ? 6.074 1.256 1.738 1.00 73.94 83 ALA A CA 1
ATOM 664 C C . ALA A 1 83 ? 7.523 1.683 2.045 1.00 73.94 83 ALA A C 1
ATOM 666 O O . ALA A 1 83 ? 8.054 1.335 3.102 1.00 73.94 83 ALA A O 1
ATOM 667 N N . GLY A 1 84 ? 8.162 2.471 1.173 1.00 71.38 84 GLY A N 1
ATOM 668 C CA . GLY A 1 84 ? 9.552 2.911 1.333 1.00 71.38 84 GLY A CA 1
ATOM 669 C C . GLY A 1 84 ? 10.546 1.748 1.258 1.00 71.38 84 GLY A C 1
ATOM 670 O O . GLY A 1 84 ? 11.507 1.688 2.024 1.00 71.38 84 GLY A O 1
ATOM 671 N N . GLY A 1 85 ? 10.261 0.776 0.397 1.00 70.12 85 GLY A N 1
ATOM 672 C CA . GLY A 1 85 ? 10.969 -0.481 0.219 1.00 70.12 85 GLY A CA 1
ATOM 673 C C . GLY A 1 85 ? 10.567 -1.571 1.213 1.00 70.12 85 GLY A C 1
ATOM 674 O O . GLY A 1 85 ? 11.000 -2.713 1.055 1.00 70.12 85 GLY A O 1
ATOM 675 N N . LYS A 1 86 ? 9.779 -1.266 2.246 1.00 76.81 86 LYS A N 1
ATOM 676 C CA . LYS A 1 86 ? 9.453 -2.220 3.315 1.00 76.81 86 LYS A CA 1
ATOM 677 C C . LYS A 1 86 ? 8.464 -3.271 2.825 1.00 76.81 86 LYS A C 1
ATOM 679 O O . LYS A 1 86 ? 7.503 -2.960 2.133 1.00 76.81 86 LYS A O 1
ATOM 684 N N . VAL A 1 87 ? 8.677 -4.519 3.229 1.00 80.94 87 VAL A N 1
ATOM 685 C CA . VAL A 1 87 ? 7.775 -5.616 2.868 1.00 80.94 87 VAL A CA 1
ATOM 686 C C . VAL A 1 87 ? 6.493 -5.509 3.694 1.00 80.94 87 VAL A C 1
ATOM 688 O O . VAL A 1 87 ? 6.544 -5.335 4.917 1.00 80.94 87 VAL A O 1
ATOM 691 N N . VAL A 1 88 ? 5.348 -5.598 3.019 1.00 85.12 88 VAL A N 1
ATOM 692 C CA . VAL A 1 88 ? 4.032 -5.722 3.651 1.00 85.12 88 VAL A CA 1
ATOM 693 C C . VAL A 1 88 ? 3.817 -7.193 4.000 1.00 85.12 88 VAL A C 1
ATOM 695 O O . VAL A 1 88 ? 3.797 -8.034 3.110 1.00 85.12 88 VAL A O 1
ATOM 698 N N . GLU A 1 89 ? 3.681 -7.506 5.287 1.00 85.69 89 GLU A N 1
ATOM 699 C CA . GLU A 1 89 ? 3.449 -8.879 5.759 1.00 85.69 89 GLU A CA 1
ATOM 700 C C . GLU A 1 89 ? 1.989 -9.288 5.598 1.00 85.69 89 GLU A C 1
ATOM 702 O O . GLU A 1 89 ? 1.677 -10.419 5.241 1.00 85.69 89 GLU A O 1
ATOM 707 N N . GLU A 1 90 ? 1.077 -8.366 5.909 1.00 85.50 90 GLU A N 1
ATOM 708 C CA . GLU A 1 90 ? -0.343 -8.672 5.993 1.00 85.50 90 GLU A CA 1
ATOM 709 C C . GLU A 1 90 ? -1.171 -7.515 5.449 1.00 85.50 90 GLU A C 1
ATOM 711 O O . GLU A 1 90 ? -1.001 -6.361 5.855 1.00 85.50 90 GLU A O 1
ATOM 716 N N . PHE A 1 91 ? -2.124 -7.838 4.581 1.00 88.06 91 PHE A N 1
ATOM 717 C CA . PHE A 1 91 ? -3.089 -6.905 4.015 1.00 88.06 91 PHE A CA 1
ATOM 718 C C . PHE A 1 91 ? -4.509 -7.405 4.290 1.00 88.06 91 PHE A C 1
ATOM 720 O O . PHE A 1 91 ? -4.801 -8.586 4.124 1.00 88.06 91 PHE A O 1
ATOM 727 N N . VAL A 1 92 ? -5.403 -6.508 4.713 1.00 87.69 92 VAL A N 1
ATOM 728 C CA . VAL A 1 92 ? -6.842 -6.793 4.816 1.00 87.69 92 VAL A CA 1
ATOM 729 C C . VAL A 1 92 ? -7.605 -5.647 4.167 1.00 87.69 92 VAL A C 1
ATOM 731 O O . VAL A 1 92 ? -7.612 -4.524 4.680 1.00 87.69 92 VAL A O 1
ATOM 734 N N . GLY A 1 93 ? -8.247 -5.938 3.039 1.00 88.44 93 GLY A N 1
ATOM 735 C CA . GLY A 1 93 ? -9.135 -5.021 2.334 1.00 88.44 93 GLY A CA 1
ATOM 736 C C . GLY A 1 93 ? -10.585 -5.456 2.503 1.00 88.44 93 GLY A C 1
ATOM 737 O O . GLY A 1 93 ? -10.932 -6.561 2.107 1.00 88.44 93 GLY A O 1
ATOM 738 N N . LEU A 1 94 ? -11.419 -4.588 3.080 1.00 86.12 94 LEU A N 1
ATOM 739 C CA . LEU A 1 94 ? -12.863 -4.828 3.212 1.00 86.12 94 LEU A CA 1
ATOM 740 C C . LEU A 1 94 ? -13.626 -4.141 2.075 1.00 86.12 94 LEU A C 1
ATOM 742 O O . LEU A 1 94 ? -14.477 -4.725 1.416 1.00 86.12 94 LEU A O 1
ATOM 746 N N . ARG A 1 95 ? -13.304 -2.868 1.817 1.00 85.88 95 ARG A N 1
ATOM 747 C CA . ARG A 1 95 ? -13.950 -2.055 0.778 1.00 85.88 95 ARG A CA 1
ATOM 748 C C . ARG A 1 95 ? -12.992 -0.987 0.255 1.00 85.88 95 ARG A C 1
ATOM 750 O O . ARG A 1 95 ? -11.999 -0.655 0.898 1.00 85.88 95 ARG A O 1
A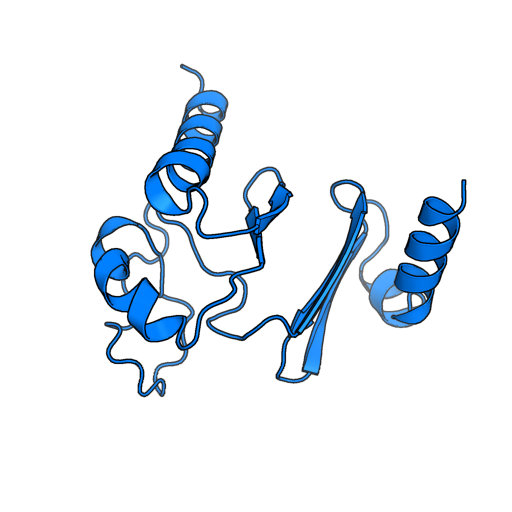TOM 757 N N . ALA A 1 96 ? -13.327 -0.376 -0.882 1.00 83.81 96 ALA A N 1
ATOM 758 C CA . ALA A 1 96 ? -12.711 0.875 -1.325 1.00 83.81 96 ALA A CA 1
ATOM 759 C C . ALA A 1 96 ? -12.605 1.885 -0.164 1.00 83.81 96 ALA A C 1
ATOM 761 O O . ALA A 1 96 ? -13.596 2.190 0.507 1.00 83.81 96 ALA A O 1
ATOM 762 N N . LYS A 1 97 ? -11.394 2.404 0.070 1.00 84.19 97 LYS A N 1
ATOM 763 C CA . LYS A 1 97 ? -11.048 3.321 1.177 1.00 84.19 97 LYS A CA 1
ATOM 764 C C . LYS A 1 97 ? -11.279 2.772 2.597 1.00 84.19 97 LYS A C 1
ATOM 766 O O . LYS A 1 97 ? -11.298 3.565 3.546 1.00 84.19 97 LYS A O 1
ATOM 771 N N . LEU A 1 98 ? -11.439 1.454 2.736 1.00 88.25 98 LEU A N 1
ATOM 772 C CA . LEU A 1 98 ? -11.533 0.721 3.997 1.00 88.25 98 LEU A CA 1
ATOM 773 C C . LEU A 1 98 ? -10.610 -0.503 3.965 1.00 88.25 98 LEU A C 1
ATOM 775 O O . LEU A 1 98 ? -11.005 -1.607 3.584 1.00 88.25 98 LEU A O 1
ATOM 779 N N . TYR A 1 99 ? -9.362 -0.285 4.351 1.00 88.44 99 TYR A N 1
ATOM 780 C CA . TYR A 1 99 ? -8.331 -1.311 4.334 1.00 88.44 99 TYR A CA 1
ATOM 781 C C . TYR A 1 99 ? -7.287 -1.028 5.402 1.00 88.44 99 TYR A C 1
ATOM 783 O O . TYR A 1 99 ? -7.153 0.091 5.908 1.00 88.44 99 TYR A O 1
ATOM 791 N N . ARG A 1 100 ? -6.511 -2.049 5.725 1.00 88.19 100 ARG A N 1
ATOM 792 C CA . ARG A 1 100 ? -5.328 -1.910 6.560 1.00 88.19 100 ARG A CA 1
ATOM 793 C C . ARG A 1 100 ? -4.225 -2.799 6.033 1.00 88.19 100 ARG A C 1
ATOM 795 O O . ARG A 1 100 ? -4.494 -3.820 5.399 1.00 88.19 100 ARG A O 1
ATOM 802 N N . TYR A 1 101 ? -2.998 -2.458 6.384 1.00 88.81 101 TYR A N 1
ATOM 803 C CA . TYR A 1 101 ? -1.855 -3.317 6.135 1.00 88.81 101 TYR A CA 1
ATOM 804 C C . TYR A 1 101 ? -0.772 -3.129 7.188 1.00 88.81 101 TYR A C 1
ATOM 806 O O . TYR A 1 101 ? -0.711 -2.099 7.867 1.00 88.81 101 TYR A O 1
ATOM 814 N N . LYS A 1 102 ? 0.047 -4.160 7.358 1.00 86.69 102 LYS A N 1
ATOM 815 C CA . LYS A 1 102 ? 1.140 -4.204 8.324 1.00 86.69 102 LYS A CA 1
ATOM 816 C C . LYS A 1 102 ? 2.449 -4.453 7.586 1.00 86.69 102 LYS A C 1
ATOM 818 O O . LYS A 1 102 ? 2.539 -5.373 6.779 1.00 86.69 102 LYS A O 1
ATOM 823 N N . MET A 1 103 ? 3.444 -3.620 7.863 1.00 86.12 103 MET A N 1
ATOM 824 C CA . MET A 1 103 ? 4.807 -3.773 7.356 1.00 86.12 103 MET A CA 1
ATOM 825 C C . MET A 1 103 ? 5.658 -4.587 8.338 1.00 86.12 103 MET A C 1
ATOM 827 O O . MET A 1 103 ? 5.431 -4.513 9.547 1.00 86.12 103 MET A O 1
ATOM 831 N N . PHE A 1 104 ? 6.690 -5.264 7.827 1.00 75.69 104 PHE A N 1
ATOM 832 C CA . PHE A 1 104 ? 7.604 -6.112 8.611 1.00 75.69 104 PHE A CA 1
ATOM 833 C C . PHE A 1 104 ? 8.298 -5.380 9.774 1.00 75.69 104 PHE A C 1
ATOM 835 O O . PHE A 1 104 ? 8.508 -5.938 10.843 1.00 75.69 104 PHE A O 1
ATOM 842 N N . GLU A 1 105 ? 8.575 -4.082 9.631 1.00 71.25 105 GLU A N 1
ATOM 843 C CA . GLU A 1 105 ? 9.121 -3.238 10.712 1.00 71.25 105 GLU A CA 1
ATOM 844 C C . GLU A 1 105 ? 8.092 -2.877 11.810 1.00 71.25 105 GLU A C 1
ATOM 846 O O . GLU A 1 105 ? 8.299 -1.951 12.593 1.00 71.25 105 GLU A O 1
ATOM 851 N N . GLY A 1 106 ? 6.942 -3.555 11.859 1.00 70.06 106 GLY A N 1
ATOM 852 C CA . GLY A 1 106 ? 5.901 -3.342 12.867 1.00 70.06 106 GLY A CA 1
ATOM 853 C C . GLY A 1 106 ? 5.060 -2.080 12.657 1.00 70.06 106 GLY A C 1
ATOM 854 O O . GLY A 1 106 ? 4.174 -1.787 13.461 1.00 70.06 106 GLY A O 1
ATOM 855 N N . LYS A 1 107 ? 5.292 -1.329 11.573 1.00 79.75 107 LYS A N 1
ATOM 856 C CA . LYS A 1 107 ? 4.466 -0.172 11.224 1.00 79.75 107 LYS A CA 1
ATOM 857 C C . LYS A 1 107 ? 3.153 -0.648 10.603 1.00 79.75 107 LYS A C 1
ATOM 859 O O . LYS A 1 107 ? 3.142 -1.273 9.546 1.00 79.75 107 LYS A O 1
ATOM 864 N N . GLU A 1 108 ? 2.046 -0.325 11.259 1.00 83.44 108 GLU A N 1
ATOM 865 C CA . GLU A 1 108 ? 0.700 -0.535 10.729 1.00 83.44 108 GLU A CA 1
ATOM 866 C C . GLU A 1 108 ? 0.152 0.741 10.087 1.00 83.44 108 GLU A C 1
ATOM 868 O O . GLU A 1 108 ? 0.357 1.851 10.588 1.00 83.44 108 GLU A O 1
ATOM 873 N N . GLU A 1 109 ? -0.599 0.579 9.001 1.00 85.00 109 GLU A N 1
ATOM 874 C CA . GLU A 1 109 ? -1.389 1.653 8.422 1.00 85.00 109 GLU A CA 1
ATOM 875 C C . GLU A 1 109 ? -2.850 1.221 8.269 1.00 85.00 109 GLU A C 1
ATOM 877 O O . GLU A 1 109 ? -3.168 0.133 7.788 1.00 85.00 109 GLU A O 1
ATOM 882 N N . LYS A 1 110 ? -3.755 2.090 8.732 1.00 88.44 110 LYS A N 1
ATOM 883 C CA . LYS A 1 110 ? -5.205 1.877 8.731 1.00 88.44 110 LYS A CA 1
ATOM 884 C C . LYS A 1 110 ? -5.881 2.995 7.952 1.00 88.44 110 LYS A C 1
ATOM 886 O O . LYS A 1 110 ? -5.695 4.179 8.255 1.00 88.44 110 LYS A O 1
ATOM 891 N N . LYS A 1 111 ? -6.727 2.623 6.999 1.00 86.94 111 LYS A N 1
ATOM 892 C CA . LYS A 1 111 ? -7.552 3.538 6.218 1.00 86.94 111 LYS A CA 1
ATOM 893 C C . LYS A 1 111 ? -9.022 3.220 6.463 1.00 86.94 111 LYS A C 1
ATOM 895 O O . LYS A 1 111 ? -9.499 2.175 6.051 1.00 86.94 111 LYS A O 1
ATOM 900 N N . CYS A 1 112 ? -9.741 4.163 7.069 1.00 88.19 112 CYS A N 1
ATOM 901 C CA . CYS A 1 112 ? -11.205 4.179 7.089 1.00 88.19 112 CYS A CA 1
ATOM 902 C C . CYS A 1 112 ? -11.680 5.555 6.644 1.00 88.19 112 CYS A C 1
ATOM 904 O O . CYS A 1 112 ? -11.620 6.522 7.413 1.00 88.19 112 CYS A O 1
ATOM 906 N N . LYS A 1 113 ? -12.153 5.684 5.405 1.00 86.12 113 LYS A N 1
ATOM 907 C CA . LYS A 1 113 ? -12.748 6.951 4.975 1.00 86.12 113 LYS A CA 1
ATOM 908 C C . LYS A 1 113 ? -14.015 7.250 5.781 1.00 86.12 113 LYS A C 1
ATOM 910 O O . LYS A 1 113 ? -14.861 6.389 5.968 1.00 86.12 113 LYS A O 1
ATOM 915 N N . GLY A 1 114 ? -14.139 8.501 6.224 1.00 85.56 114 GLY A N 1
ATOM 916 C CA . GLY A 1 114 ? -15.281 8.985 7.007 1.00 85.56 114 GLY A CA 1
ATOM 917 C C . GLY A 1 114 ? -15.088 8.902 8.523 1.00 85.56 114 GLY A C 1
ATOM 918 O O . GLY A 1 114 ? -15.834 9.544 9.253 1.00 85.56 114 GLY A O 1
ATOM 919 N N . ILE A 1 115 ? -14.056 8.201 9.006 1.00 87.56 115 ILE A N 1
ATOM 920 C CA . ILE A 1 115 ? -13.747 8.096 10.438 1.00 87.56 115 ILE A CA 1
ATOM 921 C C . ILE A 1 115 ? -12.523 8.958 10.764 1.00 87.56 115 IL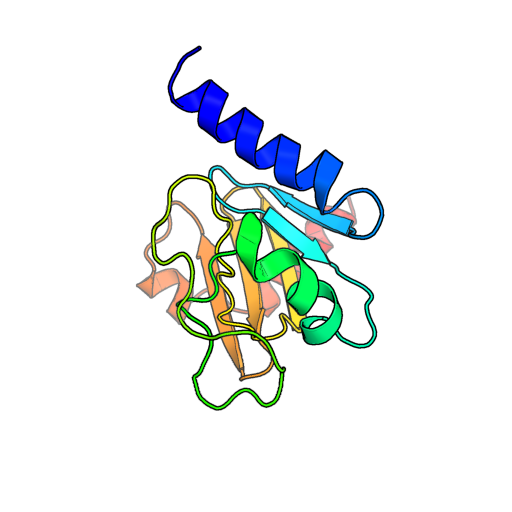E A C 1
ATOM 923 O O . ILE A 1 115 ? -11.546 9.011 10.015 1.00 87.56 115 ILE A O 1
ATOM 927 N N . LYS A 1 116 ? -12.558 9.656 11.904 1.00 89.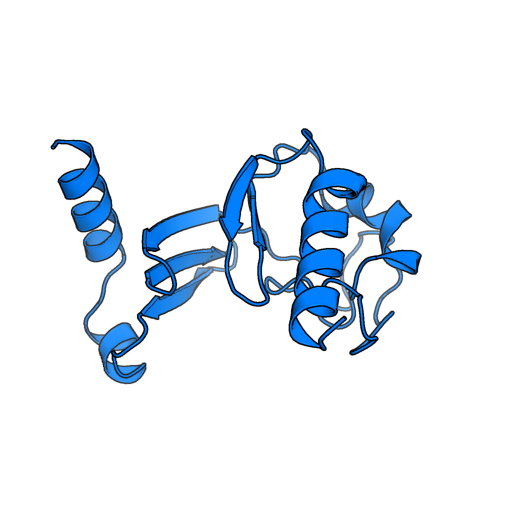06 116 LYS A N 1
ATOM 928 C CA . LYS A 1 116 ? -11.416 10.452 12.376 1.00 89.06 116 LYS A CA 1
ATOM 929 C C . LYS A 1 116 ? -10.220 9.542 12.669 1.00 89.06 116 LYS A C 1
ATOM 931 O O . LYS A 1 116 ? -10.355 8.563 13.398 1.00 89.06 116 LYS A O 1
ATOM 936 N N . LYS A 1 117 ? -9.024 9.929 12.209 1.00 84.62 117 LYS A N 1
ATOM 937 C CA . LYS A 1 117 ? -7.769 9.181 12.433 1.00 84.62 117 LYS A CA 1
ATOM 938 C C . LYS A 1 117 ? -7.519 8.828 13.906 1.00 84.62 117 LYS A C 1
ATOM 940 O O . LYS A 1 117 ? -7.073 7.726 14.197 1.00 84.62 117 LYS A O 1
ATOM 945 N N . ALA A 1 118 ? -7.847 9.736 14.829 1.00 86.88 118 ALA A N 1
ATOM 946 C CA . ALA A 1 118 ? -7.713 9.495 16.268 1.00 86.88 118 ALA A CA 1
ATOM 947 C C . ALA A 1 118 ? -8.584 8.324 16.756 1.00 86.88 118 ALA A C 1
ATOM 949 O O . ALA A 1 118 ? -8.131 7.519 17.562 1.00 86.88 118 ALA A O 1
ATOM 950 N N . VAL A 1 119 ? -9.804 8.201 16.225 1.00 87.06 119 VAL A N 1
ATOM 951 C CA . VAL A 1 119 ? -10.720 7.096 16.540 1.00 87.06 119 VAL A CA 1
ATOM 952 C C . VAL A 1 119 ? -10.205 5.800 15.928 1.00 87.06 119 VAL A C 1
ATOM 954 O O . VAL A 1 119 ? -10.158 4.789 16.614 1.00 87.06 119 VAL A O 1
ATOM 957 N N . ILE A 1 120 ? -9.731 5.835 14.679 1.00 85.56 120 ILE A N 1
ATOM 958 C CA . ILE A 1 120 ? -9.148 4.656 14.017 1.00 85.56 120 ILE A CA 1
ATOM 959 C C . ILE A 1 120 ? -7.974 4.102 14.835 1.00 85.56 120 ILE A C 1
ATOM 961 O O . ILE A 1 120 ? -7.895 2.900 15.063 1.00 85.56 120 ILE A O 1
ATOM 965 N N . LYS A 1 121 ? -7.081 4.979 15.311 1.00 82.81 121 LYS A N 1
ATOM 966 C CA . LYS A 1 121 ? -5.902 4.575 16.086 1.00 82.81 121 LYS A CA 1
ATOM 967 C C . LYS A 1 121 ? -6.258 4.023 17.470 1.00 82.81 121 LYS A C 1
ATOM 969 O O . LYS A 1 121 ? -5.554 3.150 17.960 1.00 82.81 121 LYS A O 1
ATOM 974 N N . LYS A 1 122 ? -7.309 4.551 18.106 1.00 85.50 122 LYS A N 1
ATOM 975 C CA . LYS A 1 122 ? -7.662 4.222 19.494 1.00 85.50 122 LYS A CA 1
ATOM 976 C C . LYS A 1 122 ? -8.652 3.061 19.617 1.00 85.50 122 LYS A C 1
ATOM 978 O O . LYS A 1 122 ? -8.566 2.311 20.580 1.00 85.50 122 LYS A O 1
ATOM 983 N N . ASN A 1 123 ? -9.582 2.929 18.672 1.00 84.12 123 ASN A N 1
ATOM 984 C CA . ASN A 1 123 ? -10.745 2.052 18.814 1.00 84.12 123 ASN A CA 1
ATOM 985 C C . ASN A 1 123 ? -10.788 0.901 17.808 1.00 84.12 123 ASN A C 1
ATOM 987 O O . ASN A 1 123 ? -11.493 -0.062 18.072 1.00 84.12 123 ASN A O 1
ATOM 991 N N . ILE A 1 124 ? -10.100 0.991 16.665 1.00 83.12 124 ILE A N 1
ATOM 992 C CA . ILE A 1 124 ? -10.174 -0.056 15.639 1.00 83.12 124 ILE A CA 1
ATOM 993 C C . ILE A 1 124 ? -8.931 -0.929 15.736 1.00 83.12 124 ILE A C 1
ATOM 995 O O . ILE A 1 124 ? -7.807 -0.470 15.487 1.00 83.12 124 ILE A O 1
ATOM 999 N N . THR A 1 125 ? -9.137 -2.191 16.096 1.00 83.19 125 THR A N 1
ATOM 1000 C CA . THR A 1 125 ? -8.056 -3.157 16.290 1.00 83.19 125 THR A CA 1
ATOM 1001 C C . THR A 1 125 ? -7.792 -3.974 15.033 1.00 83.19 125 THR A C 1
ATOM 1003 O O . THR A 1 125 ? -8.502 -3.886 14.034 1.00 83.19 125 THR A O 1
ATOM 1006 N N . TYR A 1 126 ? -6.716 -4.757 15.062 1.00 78.81 126 TYR A N 1
ATOM 1007 C CA . TYR A 1 126 ? -6.397 -5.705 14.002 1.00 78.81 126 TYR A CA 1
ATOM 1008 C C . TYR A 1 126 ? -7.499 -6.764 13.838 1.00 78.81 126 TYR A C 1
ATOM 1010 O O . TYR A 1 126 ? -7.821 -7.159 12.715 1.00 78.81 126 TYR A O 1
ATOM 1018 N N . GLU A 1 127 ? -8.057 -7.209 14.959 1.00 82.50 127 GLU A N 1
ATOM 1019 C CA . GLU A 1 127 ? -9.055 -8.270 15.026 1.00 82.50 127 GLU A CA 1
ATOM 1020 C C . GLU A 1 127 ? -10.407 -7.820 14.480 1.00 82.50 127 GLU A C 1
ATOM 1022 O O . GLU A 1 127 ? -11.070 -8.629 13.839 1.00 82.50 127 GLU A O 1
ATOM 1027 N N . ASP A 1 128 ? -10.771 -6.538 14.608 1.00 84.69 128 ASP A N 1
ATOM 1028 C CA . ASP A 1 128 ? -11.974 -5.979 13.972 1.00 84.69 128 ASP A CA 1
ATOM 1029 C C . ASP A 1 128 ? -11.969 -6.190 12.455 1.00 84.69 128 ASP A C 1
ATOM 1031 O O . ASP A 1 128 ? -12.940 -6.692 11.890 1.00 84.69 128 ASP A O 1
ATOM 1035 N N . TYR A 1 129 ? -10.860 -5.853 11.782 1.00 84.69 129 TYR A N 1
ATOM 1036 C CA . TYR A 1 129 ? -10.770 -6.006 10.326 1.00 84.69 129 TYR A CA 1
ATOM 1037 C C . TYR A 1 129 ? -10.832 -7.470 9.902 1.00 84.69 129 TYR A C 1
ATOM 1039 O O . TYR A 1 129 ? -11.497 -7.789 8.922 1.00 84.69 129 TYR A O 1
ATOM 1047 N N . LYS A 1 130 ? -10.149 -8.365 10.628 1.00 84.19 130 LYS A N 1
ATOM 1048 C CA . LYS A 1 130 ? -10.219 -9.802 10.340 1.00 84.19 130 LYS A CA 1
ATOM 1049 C C . LYS A 1 130 ? -11.619 -10.349 10.576 1.00 84.19 130 LYS A C 1
ATOM 1051 O O . LYS A 1 130 ? -12.130 -11.068 9.729 1.00 84.19 130 LYS A O 1
ATOM 1056 N N . SER A 1 131 ? -12.236 -9.997 11.698 1.00 85.38 131 SER A N 1
ATOM 1057 C CA . SER A 1 131 ? -13.572 -10.470 12.057 1.00 85.38 131 SER A CA 1
ATOM 1058 C C . SER A 1 131 ? -14.603 -10.016 11.031 1.00 85.38 131 SER A C 1
ATOM 1060 O O . SER A 1 131 ? -15.405 -10.830 10.587 1.00 85.38 131 SER A O 1
ATOM 1062 N N . ALA A 1 132 ? -14.535 -8.757 10.583 1.00 84.62 132 ALA A N 1
ATOM 1063 C CA . ALA A 1 132 ? -15.377 -8.250 9.503 1.00 84.62 132 ALA A CA 1
ATOM 1064 C C . ALA A 1 132 ? -15.143 -9.011 8.187 1.00 84.62 132 ALA A C 1
ATOM 1066 O O . ALA A 1 132 ? -16.100 -9.470 7.571 1.00 84.62 132 ALA A O 1
ATOM 1067 N N . TYR A 1 133 ? -13.878 -9.225 7.811 1.00 82.88 133 TYR A N 1
ATOM 1068 C CA . TYR A 1 133 ? -13.521 -9.950 6.591 1.00 82.88 133 TYR A CA 1
ATOM 1069 C C . TYR A 1 133 ? -14.053 -11.392 6.598 1.00 82.88 133 TYR A C 1
ATOM 1071 O O . TYR A 1 133 ? -14.675 -11.845 5.635 1.00 82.88 133 TYR A O 1
ATOM 1079 N N . PHE A 1 134 ? -13.861 -12.117 7.703 1.00 79.81 134 PHE A N 1
ATOM 1080 C CA . PHE A 1 134 ? -14.371 -13.480 7.838 1.00 79.81 134 PHE A CA 1
ATOM 1081 C C . PHE A 1 134 ? -15.899 -13.508 7.898 1.00 79.81 134 PHE A C 1
ATOM 1083 O O . PHE A 1 134 ? -16.501 -14.359 7.257 1.00 79.81 134 PHE A O 1
ATOM 1090 N N . ALA A 1 135 ? -16.550 -12.564 8.577 1.00 76.25 135 ALA A N 1
ATOM 1091 C CA . ALA A 1 135 ? -18.011 -12.490 8.60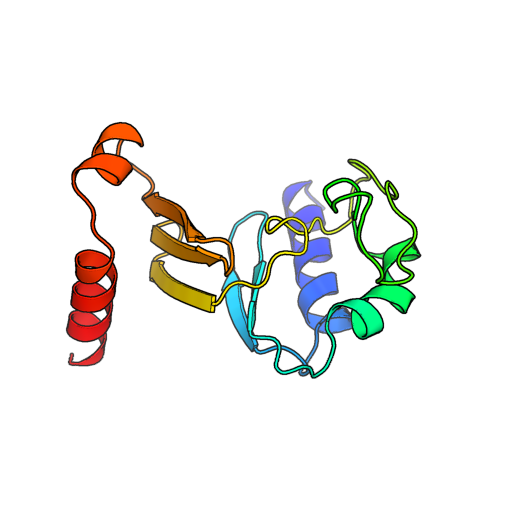1 1.00 76.25 135 ALA A CA 1
ATOM 1092 C C . ALA A 1 135 ? -18.626 -12.254 7.208 1.00 76.25 135 ALA A C 1
ATOM 1094 O O . ALA A 1 135 ? -19.729 -12.730 6.941 1.00 76.25 135 ALA A O 1
ATOM 1095 N N . GLU A 1 136 ? -17.930 -11.545 6.315 1.00 65.06 136 GLU A N 1
ATOM 1096 C CA . GLU A 1 136 ? -18.355 -11.357 4.922 1.00 65.06 136 GLU A CA 1
ATOM 1097 C C . GLU A 1 136 ? -18.103 -12.591 4.043 1.00 65.06 136 GLU A C 1
ATOM 1099 O O . GLU A 1 136 ? -18.856 -12.822 3.104 1.00 65.06 136 GLU A O 1
ATOM 1104 N N . THR A 1 137 ? -17.092 -13.408 4.360 1.00 60.94 137 THR A N 1
ATOM 1105 C CA . THR A 1 137 ? -16.716 -14.590 3.5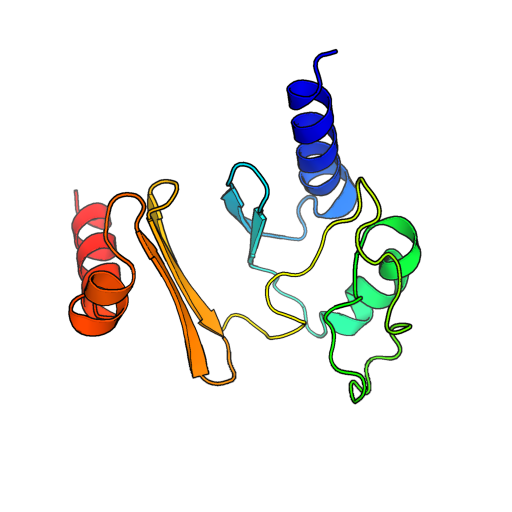56 1.00 60.94 137 THR A CA 1
ATOM 1106 C C . THR A 1 137 ? -17.663 -15.788 3.762 1.00 60.94 137 THR A C 1
ATOM 1108 O O . THR A 1 137 ? -17.688 -16.695 2.937 1.00 60.94 137 THR A O 1
ATOM 1111 N N . TRP A 1 138 ? -18.449 -15.808 4.847 1.00 51.03 138 TRP A N 1
ATOM 1112 C CA . TRP A 1 138 ? -19.382 -16.900 5.193 1.00 51.03 138 TRP A CA 1
ATOM 1113 C C . TRP A 1 138 ? -20.863 -16.562 4.922 1.00 51.03 138 TRP A C 1
ATOM 1115 O O . TRP A 1 138 ? -21.758 -17.127 5.554 1.00 51.03 138 TRP A O 1
ATOM 1125 N N . LYS A 1 139 ? -21.128 -15.638 3.996 1.00 43.94 139 LYS A N 1
ATOM 1126 C CA . LYS A 1 139 ? -22.463 -15.367 3.441 1.00 43.94 139 LYS A CA 1
ATOM 1127 C C . LYS A 1 139 ? -22.558 -15.866 2.009 1.00 43.94 139 LYS A C 1
ATOM 1129 O O . LYS A 1 139 ? -23.667 -16.318 1.653 1.00 43.94 139 LYS A O 1
#

InterPro domains:
  IPR023211 DNA polymerase, palm domain superfamily [G3DSA:3.90.1600.10] (2-130)
  IPR043502 DNA/RNA polymerase superfamily [SSF56672] (2-135)

pLDDT: mean 78.22, std 10.29, range [43.94, 89.44]

Sequence (139 aa):
MSILDISRTLKYDFHYNYAGDRVKLLFIETDSLMYEIATENFSKDMCGDVEDKLDNSTYPEDRVSGIPNGRNKKVVGMMKDEAGGKVVEEFVGLRAKLYRYKMFEGKEEKKCKGIKKAVIKKNITYEDYKSAYFAETWK

Foldseek 3Di:
DDPLVVQVCLVVCCVPVPCNPQWDWPDDASNDTDTDHDDPDPLQVCQVVCQPAAQLQLADPPDPSNRDYRPPVPPPSHHYDPCNPFDWPDKFDDDHQAIKTATPVRDIDGGDPPDDPVCCVPPPDPVNRVVSRVVVVVD

Radius of gyration: 16.64 Å; chains: 1; bounding box: 45×32×43 Å